Protein AF-A0A6G4XEY5-F1 (afdb_monomer_lite)

Sequence (63 aa):
MATTARHETRALLRAHLSAATGYRHLTRHCAICHRLLRLAMQPEGHEPQEGQEAPEDESPVKG

Foldseek 3Di:
DVVVVLVVLVVVLVVVCVVCVVPPDDCVPDPSSVVSVCVNPDPPPDDPPDDDDDDDPDDDDDD

Structure (mmCIF, N/CA/C/O backbone):
data_AF-A0A6G4XEY5-F1
#
_entry.id   AF-A0A6G4XEY5-F1
#
loop_
_atom_site.group_PDB
_atom_site.id
_atom_site.type_symbol
_atom_site.label_atom_id
_atom_site.label_alt_id
_atom_site.label_comp_id
_atom_site.label_asym_id
_atom_site.label_entity_id
_atom_site.label_seq_id
_atom_site.pdbx_PDB_ins_code
_atom_site.Cartn_x
_atom_site.Cartn_y
_atom_site.Cartn_z
_atom_site.occupancy
_atom_site.B_iso_or_equiv
_atom_site.auth_seq_id
_atom_site.auth_comp_id
_atom_site.auth_asym_id
_atom_site.auth_atom_id
_atom_site.pdbx_PDB_model_num
ATOM 1 N N . MET A 1 1 ? 9.834 -9.135 -18.907 1.00 55.94 1 MET A N 1
ATOM 2 C CA . MET A 1 1 ? 9.950 -9.185 -17.426 1.00 55.94 1 MET A CA 1
ATOM 3 C C . MET A 1 1 ? 9.384 -7.950 -16.709 1.00 55.94 1 MET A C 1
ATOM 5 O O . MET A 1 1 ? 9.103 -8.035 -15.523 1.00 55.94 1 MET A O 1
ATOM 9 N N . ALA A 1 2 ? 9.156 -6.811 -17.374 1.00 58.41 2 ALA A N 1
ATOM 10 C CA . ALA A 1 2 ? 8.540 -5.655 -16.706 1.00 58.41 2 ALA A CA 1
ATOM 11 C C . ALA A 1 2 ? 7.019 -5.816 -16.463 1.00 58.41 2 ALA A C 1
ATOM 13 O O . ALA A 1 2 ? 6.509 -5.401 -15.428 1.00 58.41 2 ALA A O 1
ATOM 14 N N . THR A 1 3 ? 6.283 -6.505 -17.348 1.00 63.69 3 THR A N 1
ATOM 15 C CA . THR A 1 3 ? 4.870 -6.859 -17.097 1.00 63.69 3 THR A CA 1
ATOM 16 C C . THR A 1 3 ? 4.709 -7.730 -15.853 1.00 63.69 3 THR A C 1
ATOM 18 O O . THR A 1 3 ? 3.849 -7.450 -15.018 1.00 63.69 3 THR A O 1
ATOM 21 N N . THR A 1 4 ? 5.570 -8.734 -15.670 1.00 72.31 4 THR A N 1
ATOM 22 C CA . THR A 1 4 ? 5.524 -9.641 -14.513 1.00 72.31 4 THR A CA 1
ATOM 23 C C . THR A 1 4 ? 5.730 -8.898 -13.189 1.00 72.31 4 THR A C 1
ATOM 25 O O . THR A 1 4 ? 4.963 -9.127 -12.260 1.00 72.31 4 THR A O 1
ATOM 28 N N . ALA A 1 5 ? 6.634 -7.912 -13.128 1.00 74.06 5 ALA A N 1
ATOM 29 C CA . ALA A 1 5 ? 6.839 -7.080 -11.933 1.00 74.06 5 ALA A CA 1
ATOM 30 C C . ALA A 1 5 ? 5.597 -6.235 -11.552 1.00 74.06 5 ALA A C 1
ATOM 32 O O . ALA A 1 5 ? 5.246 -6.112 -10.369 1.00 74.06 5 ALA A O 1
ATOM 33 N N . ARG A 1 6 ? 4.855 -5.704 -12.542 1.00 73.25 6 ARG A N 1
ATOM 34 C CA . ARG A 1 6 ? 3.546 -5.058 -12.299 1.00 73.25 6 ARG A CA 1
ATOM 35 C C . ARG A 1 6 ? 2.538 -6.044 -11.727 1.00 73.25 6 ARG A C 1
ATOM 37 O O . ARG A 1 6 ? 1.799 -5.709 -10.798 1.00 73.25 6 ARG A O 1
ATOM 44 N N . HIS A 1 7 ? 2.463 -7.237 -12.316 1.00 82.88 7 HIS A N 1
ATOM 45 C CA . HIS A 1 7 ? 1.521 -8.272 -11.898 1.00 82.88 7 HIS A CA 1
ATOM 46 C C . HIS A 1 7 ? 1.819 -8.753 -10.473 1.00 82.88 7 HIS A C 1
ATOM 48 O O . HIS A 1 7 ? 0.883 -8.876 -9.684 1.00 82.88 7 HIS A O 1
ATOM 54 N N . GLU A 1 8 ? 3.090 -8.900 -10.104 1.00 87.44 8 GLU A N 1
ATOM 55 C CA . GLU A 1 8 ? 3.532 -9.185 -8.734 1.00 87.44 8 GLU A CA 1
ATOM 56 C C . GLU A 1 8 ? 3.111 -8.078 -7.758 1.00 87.44 8 GLU A C 1
ATOM 58 O O . GLU A 1 8 ? 2.483 -8.353 -6.735 1.00 87.44 8 GLU A O 1
ATOM 63 N N . THR A 1 9 ? 3.352 -6.809 -8.098 1.00 89.94 9 THR A N 1
ATOM 64 C CA . THR A 1 9 ? 2.949 -5.667 -7.254 1.00 89.94 9 THR A CA 1
ATOM 65 C C . THR A 1 9 ? 1.430 -5.609 -7.063 1.00 89.94 9 THR A C 1
ATOM 67 O O . THR A 1 9 ? 0.934 -5.374 -5.956 1.00 89.94 9 THR A O 1
ATOM 70 N N . ARG A 1 10 ? 0.662 -5.879 -8.126 1.00 85.94 10 ARG A N 1
ATOM 71 C CA . ARG A 1 10 ? -0.805 -5.982 -8.060 1.00 85.94 10 ARG A CA 1
ATOM 72 C C . ARG A 1 10 ? -1.256 -7.172 -7.211 1.00 85.94 10 ARG A C 1
ATOM 74 O O . ARG A 1 10 ? -2.231 -7.034 -6.470 1.00 85.94 10 ARG A O 1
ATOM 81 N N . ALA A 1 11 ? -0.568 -8.311 -7.286 1.00 91.94 11 ALA A N 1
ATOM 82 C CA . ALA A 1 11 ? -0.852 -9.481 -6.457 1.00 91.94 11 ALA A CA 1
ATOM 83 C C . ALA A 1 11 ? -0.617 -9.180 -4.969 1.00 91.94 11 ALA A C 1
ATOM 85 O O . ALA A 1 11 ? -1.486 -9.467 -4.143 1.00 91.94 11 ALA A O 1
ATOM 86 N N . LEU A 1 12 ? 0.486 -8.503 -4.637 1.00 91.75 12 LEU A N 1
ATOM 87 C CA . LEU A 1 12 ? 0.785 -8.057 -3.274 1.00 91.75 12 LEU A CA 1
ATOM 88 C C . LEU A 1 12 ? -0.277 -7.092 -2.735 1.00 91.75 12 LEU A C 1
ATOM 90 O O . LEU A 1 12 ? -0.729 -7.244 -1.600 1.00 91.75 12 LEU A O 1
ATOM 94 N N . LEU A 1 13 ? -0.728 -6.134 -3.552 1.00 90.94 13 LEU A N 1
ATOM 95 C CA . LEU A 1 13 ? -1.797 -5.211 -3.165 1.00 90.94 13 LEU A CA 1
ATOM 96 C C . LEU A 1 13 ? -3.099 -5.960 -2.843 1.00 90.94 13 LEU A C 1
ATOM 98 O O . LEU A 1 13 ? -3.716 -5.703 -1.808 1.00 90.94 13 LEU A O 1
ATOM 102 N N . ARG A 1 14 ? -3.498 -6.919 -3.690 1.00 89.88 14 ARG A N 1
ATOM 103 C CA . ARG A 1 14 ? -4.699 -7.745 -3.465 1.00 89.88 14 ARG A CA 1
ATOM 104 C C . ARG A 1 14 ? -4.589 -8.611 -2.211 1.00 89.88 14 ARG A C 1
ATOM 106 O O . ARG A 1 14 ? -5.551 -8.681 -1.445 1.00 89.88 14 ARG A O 1
ATOM 113 N N . ALA A 1 15 ? -3.435 -9.235 -1.981 1.00 92.75 15 ALA A N 1
ATOM 114 C CA . ALA A 1 15 ? -3.185 -10.031 -0.781 1.00 92.75 15 ALA A CA 1
ATOM 115 C C . ALA A 1 15 ? -3.291 -9.173 0.489 1.00 92.75 15 ALA A C 1
ATOM 117 O O . ALA A 1 15 ? -3.949 -9.564 1.451 1.00 92.75 15 ALA A O 1
ATOM 118 N N . HIS A 1 16 ? -2.724 -7.963 0.463 1.00 91.50 16 HIS A N 1
ATOM 119 C CA . HIS A 1 16 ? -2.805 -7.032 1.584 1.00 91.50 16 HIS A CA 1
ATOM 120 C C . HIS A 1 16 ? -4.246 -6.615 1.893 1.00 91.50 16 HIS A C 1
ATOM 122 O O . HIS A 1 16 ? -4.669 -6.688 3.043 1.00 91.50 16 HIS A O 1
ATOM 128 N N . LEU A 1 17 ? -5.015 -6.221 0.874 1.00 87.88 17 LEU A N 1
ATOM 129 C CA . LEU A 1 17 ? -6.432 -5.876 1.030 1.00 87.88 17 LEU A CA 1
ATOM 130 C C . LEU A 1 17 ? -7.217 -7.038 1.652 1.00 87.88 17 LEU A C 1
ATOM 132 O O . LEU A 1 17 ? -7.964 -6.820 2.600 1.00 87.88 17 LEU A O 1
ATOM 136 N N . SER A 1 18 ? -6.983 -8.264 1.177 1.00 89.25 18 SER A N 1
ATOM 137 C CA . SER A 1 18 ? -7.646 -9.480 1.674 1.00 89.25 18 SER A CA 1
ATOM 138 C C . SER A 1 18 ? -7.288 -9.814 3.126 1.00 89.25 18 SER A C 1
ATOM 140 O O . SER A 1 18 ? -8.119 -10.339 3.858 1.00 89.25 18 SER A O 1
ATOM 142 N N . ALA A 1 19 ? -6.066 -9.503 3.565 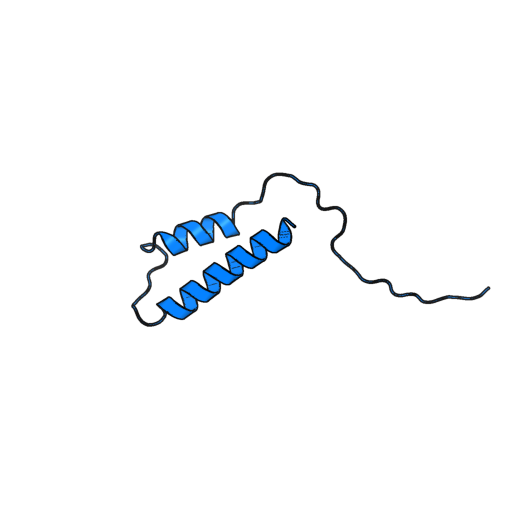1.00 88.75 19 ALA A N 1
ATOM 143 C CA . ALA A 1 19 ? -5.656 -9.666 4.960 1.00 88.75 19 ALA A CA 1
ATOM 144 C C . ALA A 1 19 ? -6.190 -8.539 5.866 1.00 88.75 19 ALA A C 1
ATOM 146 O O . ALA A 1 19 ? -6.407 -8.734 7.062 1.00 88.75 19 ALA A O 1
ATOM 147 N N . ALA A 1 20 ? -6.398 -7.344 5.310 1.00 85.50 20 ALA A N 1
ATOM 148 C CA . ALA A 1 20 ? -6.738 -6.147 6.070 1.00 85.50 20 ALA A CA 1
ATOM 149 C C . ALA A 1 20 ? -8.254 -5.919 6.244 1.00 85.50 20 ALA A C 1
ATOM 151 O O . ALA A 1 20 ? -8.657 -5.106 7.082 1.00 85.50 20 ALA A O 1
ATOM 152 N N . THR A 1 21 ? -9.105 -6.654 5.518 1.00 78.31 21 THR A N 1
ATOM 153 C CA . THR A 1 21 ? -10.580 -6.589 5.604 1.00 78.31 21 THR A CA 1
ATOM 154 C C . THR A 1 21 ? -11.147 -6.861 7.005 1.00 78.31 21 THR A C 1
ATOM 156 O O . THR A 1 21 ? -12.292 -6.501 7.260 1.00 78.31 21 THR A O 1
ATOM 159 N N . GLY A 1 22 ? -10.362 -7.407 7.943 1.00 75.81 22 GLY A N 1
ATOM 160 C CA . GLY A 1 22 ? -10.770 -7.627 9.339 1.00 75.81 22 GLY A CA 1
ATOM 161 C C . GLY A 1 22 ? -10.464 -6.490 10.329 1.00 75.81 22 GLY A C 1
ATOM 162 O O . GLY A 1 22 ? -11.025 -6.476 11.420 1.00 75.81 22 GLY A O 1
ATOM 163 N N . TYR A 1 23 ? -9.609 -5.519 9.977 1.00 74.38 23 TYR A N 1
ATOM 164 C CA . TYR A 1 23 ? -9.015 -4.574 10.948 1.00 74.38 23 TYR A CA 1
ATOM 165 C C . TYR A 1 23 ? -9.410 -3.099 10.744 1.00 74.38 23 TYR A C 1
ATOM 167 O O . TYR A 1 23 ? -8.715 -2.206 11.221 1.00 74.38 23 TYR A O 1
ATOM 175 N N . ARG A 1 24 ? -10.520 -2.812 10.041 1.00 72.69 24 ARG A N 1
ATOM 176 C CA . ARG A 1 24 ? -10.911 -1.441 9.623 1.00 72.69 24 ARG A CA 1
ATOM 177 C C . ARG A 1 24 ? -9.799 -0.732 8.840 1.00 72.69 24 ARG A C 1
ATOM 179 O O . ARG A 1 24 ? -9.378 0.378 9.159 1.00 72.69 24 ARG A O 1
ATOM 186 N N . HIS A 1 25 ? -9.319 -1.394 7.795 1.00 85.94 25 HIS A N 1
ATOM 187 C CA . HIS A 1 25 ? -8.288 -0.844 6.931 1.00 85.94 25 HIS A CA 1
ATOM 188 C C . HIS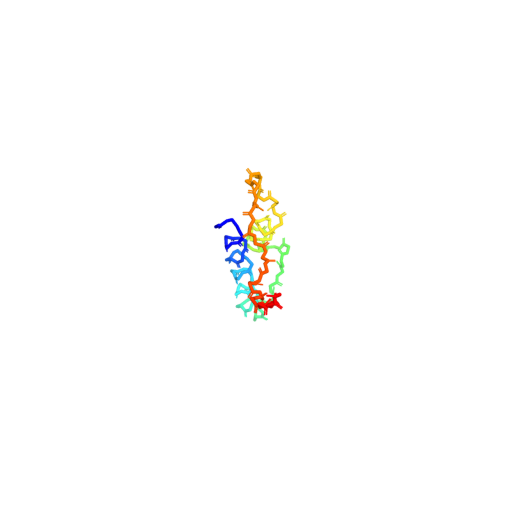 A 1 25 ? -8.743 0.442 6.225 1.00 85.94 25 HIS A C 1
ATOM 190 O O . HIS A 1 25 ? -9.751 0.450 5.519 1.00 85.94 25 HIS A O 1
ATOM 196 N N . LEU A 1 26 ? -7.950 1.509 6.354 1.00 84.62 26 LEU A N 1
ATOM 197 C CA . LEU A 1 26 ? -8.135 2.750 5.609 1.00 84.62 26 LEU A CA 1
ATOM 198 C C . LEU A 1 26 ? -6.923 2.957 4.699 1.00 84.62 26 LEU A C 1
ATOM 200 O O . LEU A 1 26 ? -5.833 3.303 5.158 1.00 84.62 26 LEU A O 1
ATOM 204 N N . THR A 1 27 ? -7.116 2.759 3.394 1.00 79.69 27 THR A N 1
ATOM 205 C CA . THR A 1 27 ? -6.060 2.856 2.366 1.00 79.69 27 THR A CA 1
ATOM 206 C C . THR A 1 27 ? -5.300 4.179 2.418 1.00 79.69 27 THR A C 1
ATOM 208 O O . THR A 1 27 ? -4.117 4.216 2.104 1.00 79.69 27 THR A O 1
ATOM 211 N N . ARG A 1 28 ? -5.954 5.250 2.889 1.00 77.81 28 ARG A N 1
ATOM 212 C CA . ARG A 1 28 ? -5.369 6.587 3.064 1.00 77.81 28 ARG A CA 1
ATOM 213 C C . ARG A 1 28 ? -4.432 6.722 4.275 1.00 77.81 28 ARG A C 1
ATOM 215 O O . ARG A 1 28 ? -3.646 7.661 4.298 1.00 77.81 28 ARG A O 1
ATOM 222 N N . HIS A 1 29 ? -4.482 5.810 5.244 1.00 84.38 29 HIS A N 1
ATOM 223 C CA . HIS A 1 29 ? -3.649 5.842 6.459 1.00 84.38 29 HIS A CA 1
ATOM 224 C C . HIS A 1 29 ? -2.617 4.713 6.508 1.00 84.38 29 HIS A C 1
ATOM 226 O O . HIS A 1 29 ? -1.676 4.765 7.296 1.00 84.38 29 HIS A O 1
ATOM 232 N N . CYS A 1 30 ? -2.758 3.696 5.658 1.00 88.81 30 CYS A N 1
ATOM 233 C CA . CYS A 1 30 ? -1.794 2.611 5.588 1.00 88.81 30 CYS A CA 1
ATOM 234 C C . CYS A 1 30 ? -0.640 2.957 4.639 1.00 88.81 30 CYS A C 1
ATOM 236 O O . CYS A 1 30 ? -0.819 3.044 3.422 1.00 88.81 30 CYS A O 1
ATOM 238 N N . ALA A 1 31 ? 0.569 3.083 5.189 1.00 87.25 31 ALA A N 1
ATOM 239 C CA . ALA A 1 31 ? 1.776 3.356 4.410 1.00 87.25 31 ALA A CA 1
ATOM 240 C C . ALA A 1 31 ? 2.075 2.269 3.354 1.00 87.25 31 ALA A C 1
ATOM 242 O O . ALA A 1 31 ? 2.569 2.582 2.271 1.00 87.25 31 ALA A O 1
ATOM 243 N N . ILE A 1 32 ? 1.734 1.003 3.635 1.00 87.81 32 ILE A N 1
ATOM 244 C CA . ILE A 1 32 ? 1.958 -0.133 2.723 1.00 87.81 32 ILE A CA 1
ATOM 245 C C . ILE A 1 32 ? 1.048 -0.028 1.496 1.00 87.81 32 ILE A C 1
ATOM 247 O O . ILE A 1 32 ? 1.536 -0.124 0.371 1.00 87.81 32 ILE A O 1
ATOM 251 N N . CYS A 1 33 ? -0.247 0.241 1.695 1.00 90.06 33 CYS A N 1
ATOM 252 C CA . CYS A 1 33 ? -1.180 0.459 0.588 1.00 90.06 33 CYS A CA 1
ATOM 253 C C . CYS A 1 33 ? -0.761 1.622 -0.297 1.00 90.06 33 CYS A C 1
ATOM 255 O O . CYS A 1 33 ? -0.733 1.469 -1.513 1.00 90.06 33 CYS A O 1
ATOM 257 N N . HIS A 1 34 ? -0.378 2.757 0.293 1.00 88.94 34 HIS A N 1
ATOM 258 C CA . HIS A 1 34 ? 0.112 3.904 -0.475 1.00 88.94 34 HIS A CA 1
ATOM 259 C C . HIS A 1 34 ? 1.344 3.572 -1.312 1.00 88.94 34 HIS A C 1
ATOM 261 O O . HIS A 1 34 ? 1.438 3.993 -2.466 1.00 88.94 34 HIS A O 1
ATOM 267 N N . ARG A 1 35 ? 2.283 2.800 -0.755 1.00 88.75 35 ARG A N 1
ATOM 268 C CA . ARG A 1 35 ? 3.494 2.381 -1.466 1.00 88.75 35 ARG A CA 1
ATOM 269 C C . ARG A 1 35 ? 3.174 1.428 -2.616 1.00 88.75 35 ARG A C 1
ATOM 271 O O . ARG A 1 35 ? 3.630 1.669 -3.729 1.00 88.75 35 ARG A O 1
ATOM 278 N N . LEU A 1 36 ? 2.376 0.388 -2.370 1.00 89.25 36 LEU A N 1
ATOM 279 C CA . LEU A 1 36 ? 1.983 -0.588 -3.394 1.00 89.25 36 LEU A CA 1
ATOM 280 C C . LEU A 1 36 ? 1.133 0.049 -4.497 1.00 89.25 36 LEU A C 1
ATOM 282 O O . LEU A 1 36 ? 1.338 -0.243 -5.670 1.00 89.25 36 LEU A O 1
ATOM 286 N N . LEU A 1 37 ? 0.221 0.956 -4.137 1.00 87.50 37 LEU A N 1
ATOM 287 C CA . LEU A 1 37 ? -0.605 1.684 -5.097 1.00 87.50 37 LEU A CA 1
ATOM 288 C C . LEU A 1 37 ? 0.254 2.576 -5.997 1.00 87.50 37 LEU A C 1
ATOM 290 O O . LEU A 1 37 ? 0.070 2.577 -7.210 1.00 87.50 37 LEU A O 1
ATOM 294 N N . ARG A 1 38 ? 1.237 3.278 -5.417 1.00 86.38 38 ARG A N 1
ATOM 295 C CA . ARG A 1 38 ? 2.195 4.083 -6.182 1.00 86.38 38 ARG A CA 1
ATOM 296 C C . ARG A 1 38 ? 3.005 3.223 -7.146 1.00 86.38 38 ARG A C 1
ATOM 298 O O . ARG A 1 38 ? 3.122 3.599 -8.301 1.00 86.38 38 ARG A O 1
ATOM 305 N N . LEU A 1 39 ? 3.518 2.079 -6.693 1.00 85.56 39 LEU A N 1
ATOM 306 C CA . LEU A 1 39 ? 4.288 1.158 -7.5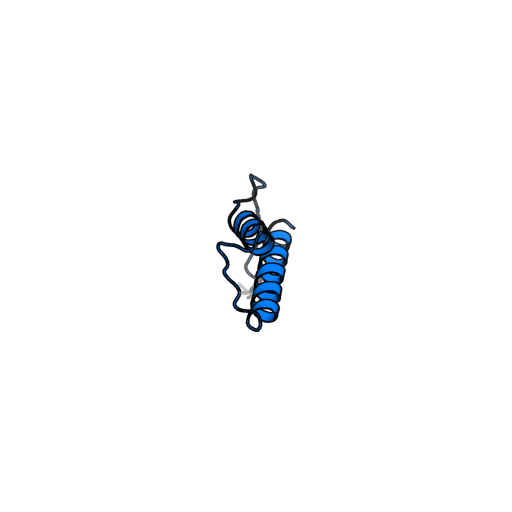36 1.00 85.56 39 LEU A CA 1
ATOM 307 C C . LEU A 1 39 ? 3.432 0.539 -8.653 1.00 85.56 39 LEU A C 1
ATOM 309 O O . LEU A 1 39 ? 3.908 0.381 -9.766 1.00 85.56 39 LEU A O 1
ATOM 313 N N . ALA A 1 40 ? 2.158 0.240 -8.388 1.00 82.62 40 ALA A N 1
ATOM 314 C CA . ALA A 1 40 ? 1.242 -0.310 -9.390 1.00 82.62 40 ALA A CA 1
ATOM 315 C C . ALA A 1 40 ? 0.775 0.718 -10.439 1.00 82.62 40 ALA A C 1
ATOM 317 O O . ALA A 1 40 ? 0.335 0.322 -11.521 1.00 82.62 40 ALA A O 1
ATOM 318 N N . MET A 1 41 ? 0.802 2.010 -10.094 1.00 81.38 41 MET A N 1
ATOM 319 C CA . MET A 1 41 ? 0.407 3.130 -10.958 1.00 81.38 41 MET A CA 1
ATOM 320 C C . MET A 1 41 ? 1.592 3.826 -11.628 1.00 81.38 41 MET A C 1
ATOM 322 O O . MET A 1 41 ? 1.377 4.587 -12.568 1.00 81.38 41 MET A O 1
ATOM 326 N N . GLN A 1 42 ? 2.817 3.615 -11.146 1.00 75.81 42 GLN A N 1
ATOM 327 C CA . GLN A 1 42 ? 4.009 4.169 -11.7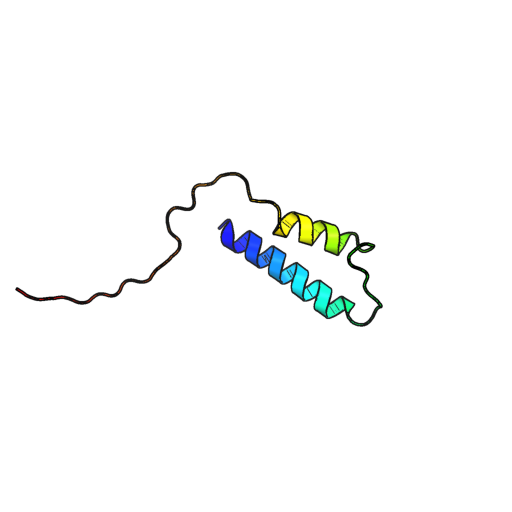67 1.00 75.81 42 GLN A CA 1
ATOM 328 C C . GLN A 1 42 ? 4.173 3.508 -13.140 1.00 75.81 42 GLN A C 1
ATOM 330 O O . GLN A 1 42 ? 4.347 2.293 -13.190 1.00 75.81 42 GLN A O 1
ATOM 335 N N . PRO A 1 43 ? 4.102 4.264 -14.251 1.00 61.69 43 PRO A N 1
ATOM 336 C CA . PRO A 1 43 ? 4.476 3.715 -15.539 1.00 61.69 43 PRO A CA 1
ATOM 337 C C . PRO A 1 43 ? 5.977 3.451 -15.458 1.00 61.69 43 PRO A C 1
ATOM 339 O O . PRO A 1 43 ? 6.758 4.395 -15.333 1.00 61.69 43 PRO A O 1
ATOM 342 N N . GLU A 1 44 ? 6.393 2.185 -15.439 1.00 62.88 44 GLU A N 1
ATOM 343 C CA . GLU A 1 44 ? 7.813 1.862 -15.567 1.00 62.88 44 GLU A CA 1
ATOM 344 C C . GLU A 1 44 ? 8.333 2.546 -16.825 1.00 62.88 44 GLU A C 1
ATOM 346 O O . GLU A 1 44 ? 7.870 2.305 -17.944 1.00 62.88 44 GLU A O 1
ATOM 351 N N . GLY A 1 45 ? 9.247 3.484 -16.592 1.00 53.28 45 GLY A N 1
ATOM 352 C CA . GLY A 1 45 ? 9.928 4.205 -17.636 1.00 53.28 45 GLY A CA 1
ATOM 353 C C . GLY A 1 45 ? 10.675 3.212 -18.511 1.00 53.28 45 GLY A C 1
ATOM 354 O O . GLY A 1 45 ? 11.661 2.630 -18.083 1.00 53.28 45 GLY A O 1
ATOM 355 N N . HIS A 1 46 ? 10.170 3.086 -19.734 1.00 51.41 46 HIS A N 1
ATOM 356 C CA . HIS A 1 46 ? 10.933 2.965 -20.967 1.00 51.41 46 HIS A CA 1
ATOM 357 C C . HIS A 1 46 ? 11.842 1.741 -21.118 1.00 51.41 46 HIS A C 1
ATOM 359 O O . HIS A 1 46 ? 13.054 1.874 -21.226 1.00 51.41 46 HIS A O 1
ATOM 365 N N . GLU A 1 47 ? 11.232 0.572 -21.298 1.00 50.75 47 GLU A N 1
ATOM 366 C CA . GLU A 1 47 ? 11.779 -0.405 -22.243 1.00 50.75 47 GLU A CA 1
ATOM 367 C C . GLU A 1 47 ? 10.670 -0.672 -23.271 1.00 50.75 47 GLU A C 1
ATOM 369 O O . GLU A 1 47 ? 9.545 -0.982 -22.851 1.00 50.75 47 GLU A O 1
ATOM 374 N N . PRO A 1 48 ? 10.899 -0.480 -24.586 1.00 47.97 48 PRO A N 1
ATOM 375 C CA . PRO A 1 48 ? 9.904 -0.829 -25.588 1.00 47.97 48 PRO A CA 1
ATOM 376 C C . PRO A 1 48 ? 9.663 -2.337 -25.497 1.00 47.97 48 PRO A C 1
ATOM 378 O O . PRO A 1 48 ? 10.505 -3.150 -25.863 1.00 47.97 48 PRO A O 1
ATOM 381 N N . GLN A 1 49 ? 8.513 -2.713 -24.943 1.00 50.81 49 GLN A N 1
ATOM 382 C CA . GLN A 1 49 ? 8.014 -4.078 -25.008 1.00 50.81 49 GLN A CA 1
ATOM 383 C C . GLN A 1 49 ? 7.541 -4.334 -26.439 1.00 50.81 49 GLN A C 1
ATOM 385 O O . GLN A 1 49 ? 6.355 -4.227 -26.741 1.00 50.81 49 GLN A O 1
ATOM 390 N N . GLU A 1 50 ? 8.472 -4.656 -27.332 1.00 51.72 50 GLU A N 1
ATOM 391 C CA . GLU A 1 50 ? 8.146 -5.510 -28.468 1.00 51.72 50 GLU A CA 1
ATOM 392 C C . GLU A 1 50 ? 7.834 -6.910 -27.918 1.00 51.72 50 GLU A C 1
ATOM 394 O O . GLU A 1 50 ? 8.681 -7.549 -27.296 1.00 51.72 50 GLU A O 1
ATOM 399 N N . GLY A 1 51 ? 6.599 -7.380 -28.124 1.00 54.97 51 GLY A N 1
ATOM 400 C CA . GLY A 1 51 ? 6.330 -8.820 -28.179 1.00 54.97 51 GLY A CA 1
ATOM 401 C C . GLY A 1 51 ? 5.516 -9.471 -27.054 1.00 54.97 51 GLY A C 1
ATOM 402 O O . GLY A 1 51 ? 5.859 -10.575 -26.644 1.00 54.97 51 GLY A O 1
ATOM 403 N N . GLN A 1 52 ? 4.421 -8.866 -26.582 1.00 51.09 52 GLN A N 1
ATOM 404 C CA . GLN A 1 52 ? 3.343 -9.592 -25.874 1.00 51.09 52 GLN A CA 1
ATOM 405 C C . GLN A 1 52 ? 2.000 -9.053 -26.408 1.00 51.09 52 GLN A C 1
ATOM 407 O O . GLN A 1 52 ? 1.760 -7.860 -26.269 1.00 51.09 52 GLN A O 1
ATOM 412 N N . GLU A 1 53 ? 1.100 -9.769 -27.091 1.00 46.97 53 GLU A N 1
ATOM 413 C CA . GLU A 1 53 ? 0.849 -11.199 -27.335 1.00 46.97 53 GLU A CA 1
ATOM 414 C C . GLU A 1 53 ? -0.075 -11.342 -28.568 1.00 46.97 53 GLU A C 1
ATOM 416 O O . GLU A 1 53 ? -0.962 -10.509 -28.754 1.00 46.97 53 GLU A O 1
ATOM 421 N N . ALA A 1 54 ? 0.054 -12.432 -29.334 1.00 48.47 54 ALA A N 1
ATOM 422 C CA . ALA A 1 54 ? -1.059 -13.340 -29.656 1.00 48.47 54 ALA A CA 1
ATOM 423 C C . ALA A 1 54 ? -0.512 -14.621 -30.328 1.00 48.47 54 ALA A C 1
ATOM 425 O O . ALA A 1 54 ? 0.447 -14.532 -31.093 1.00 48.47 54 ALA A O 1
ATOM 426 N N . PRO A 1 55 ? -1.074 -15.801 -30.007 1.00 52.25 55 PRO A N 1
ATOM 427 C CA . PRO A 1 55 ? -0.528 -17.097 -30.384 1.00 52.25 55 PRO A CA 1
ATOM 428 C C . PRO A 1 55 ? -0.668 -17.376 -31.881 1.00 52.25 55 PRO A C 1
ATOM 430 O O . PRO A 1 55 ? -1.574 -16.892 -32.555 1.00 52.25 55 PRO A O 1
ATOM 433 N N . GLU A 1 56 ? 0.260 -18.195 -32.352 1.00 56.78 56 GLU A N 1
ATOM 434 C CA . GLU A 1 56 ? 0.337 -18.796 -33.672 1.00 56.78 56 GLU A CA 1
ATOM 435 C C . GLU A 1 56 ? -0.960 -19.578 -33.959 1.00 56.78 56 GLU A C 1
ATOM 437 O O . GLU A 1 56 ? -1.200 -20.622 -33.357 1.00 56.78 56 GLU A O 1
ATOM 442 N N . ASP A 1 57 ? -1.808 -19.069 -34.859 1.00 54.88 57 ASP A N 1
ATOM 443 C CA . ASP A 1 57 ? -2.809 -19.890 -35.551 1.00 54.88 57 ASP A 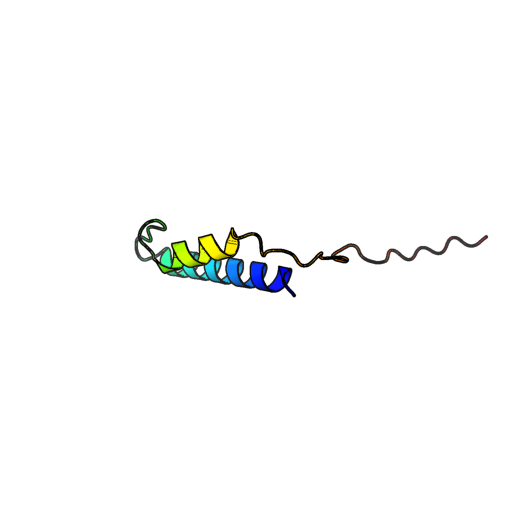CA 1
ATOM 444 C C . ASP A 1 57 ? -2.215 -20.285 -36.905 1.00 54.88 57 ASP A C 1
ATOM 446 O O . ASP A 1 57 ? -2.321 -19.590 -37.918 1.00 54.88 57 ASP A O 1
ATOM 450 N N . GLU A 1 58 ? -1.469 -21.386 -36.869 1.00 59.03 58 GLU A N 1
ATOM 451 C CA . GLU A 1 58 ? -1.068 -22.141 -38.045 1.00 59.03 58 GLU A CA 1
ATOM 452 C C . GLU A 1 58 ? -2.333 -22.653 -38.751 1.00 59.03 58 GLU A C 1
ATOM 454 O O . GLU A 1 58 ? -3.002 -23.566 -38.274 1.00 59.03 58 GLU A O 1
ATOM 459 N N . SER A 1 59 ? -2.640 -22.099 -39.923 1.00 56.06 59 SER A N 1
ATOM 460 C CA . SER A 1 59 ? -3.559 -22.720 -40.878 1.00 56.06 59 SER A CA 1
ATOM 461 C C . SER A 1 59 ? -2.887 -22.776 -42.257 1.00 56.06 59 SER A C 1
ATOM 463 O O . SER A 1 59 ? -2.787 -21.748 -42.933 1.00 56.06 59 SER A O 1
ATOM 465 N N . PRO A 1 60 ? -2.396 -23.948 -42.713 1.00 67.56 60 PRO A N 1
ATOM 466 C CA . PRO A 1 60 ? -1.756 -24.071 -44.016 1.00 67.56 60 PRO A CA 1
ATOM 467 C C . PRO A 1 60 ? -2.822 -24.123 -45.119 1.00 67.56 60 PRO A C 1
ATOM 469 O O . PRO A 1 60 ? -3.503 -25.135 -45.293 1.00 67.56 60 PRO A O 1
ATOM 472 N N . VAL A 1 61 ? -2.945 -23.056 -45.914 1.00 54.91 61 VAL A N 1
ATOM 473 C CA . VAL A 1 61 ? -3.698 -23.102 -47.178 1.00 54.91 61 VAL A CA 1
ATOM 474 C C . VAL A 1 61 ? -2.756 -23.441 -48.330 1.00 54.91 61 VAL A C 1
ATOM 476 O O . VAL A 1 61 ? -1.957 -22.643 -48.80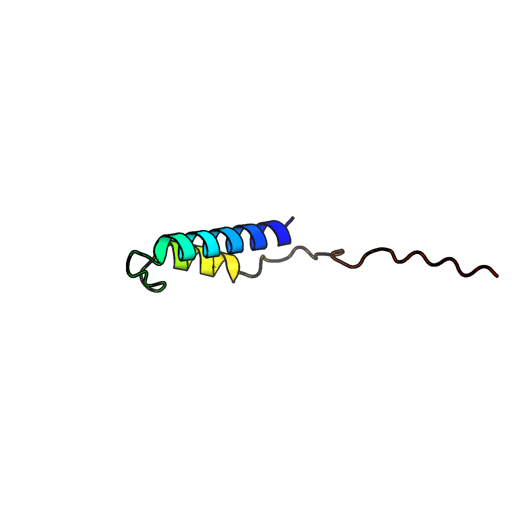9 1.00 54.91 61 VAL A O 1
ATOM 479 N N . LYS A 1 62 ? -2.846 -24.711 -48.711 1.00 52.91 62 LYS A N 1
ATOM 480 C CA . LYS A 1 62 ? -2.190 -25.380 -49.831 1.00 52.91 62 LYS A CA 1
ATOM 481 C C . LYS A 1 62 ? -2.657 -24.773 -51.165 1.00 52.91 62 LYS A C 1
ATOM 483 O O . LYS A 1 62 ? -3.863 -24.688 -51.391 1.00 52.91 62 LYS A O 1
ATOM 488 N N . GLY A 1 63 ? -1.709 -24.381 -52.017 1.00 59.72 63 GLY A N 1
ATOM 489 C CA . GLY A 1 63 ? -1.914 -24.040 -53.432 1.00 59.72 63 GLY A CA 1
ATOM 490 C C . GLY A 1 63 ? -1.387 -25.133 -54.345 1.00 59.72 63 GLY A C 1
ATOM 491 O O . GLY A 1 63 ? -0.431 -25.824 -53.922 1.00 59.72 63 GLY A O 1
#

Secondary structure (DSSP, 8-state):
-HHHHHHHHHHHHHHHHHHHTTTT--TTT-HHHHHHHHHHHS---------------------

InterPro domains:
  IPR046241 Protein of unknown function DUF6274 [PF19790] (1-59)

Radius of gyration: 19.0 Å; chains: 1; bounding box: 23×32×64 Å

pLDDT: mean 73.39, std 15.4, range [46.97, 92.75]

Organism: NCBI:txid1775132